Protein AF-A0A2E1FN31-F1 (afdb_monomer)

Solvent-accessible surface area (backbone atoms only — not comparable to full-atom values): 5780 Å² total; per-residue (Å²): 142,54,72,66,59,57,52,51,52,48,52,55,48,33,70,76,55,34,87,58,38,66,62,49,51,52,50,57,50,48,53,49,51,50,52,50,50,54,55,50,52,52,51,52,52,50,54,53,48,54,51,52,52,52,51,51,52,50,50,50,56,53,59,66,69,68,67,77,90,80,94,74,83,80,77,96,69,79,80,74,77,75,86,75,73,80,84,80,80,85,84,129

Secondary structure (DSSP, 8-state):
--HHHHHHHHHHHHHHH-TTHHHHHHHHHHHHHHHHHHHHHHHHHHHHHHHHHHHHHHHHHHHHHT---------TTSSSSSTTSSTTSS--

Structure (mmCIF, N/CA/C/O backbone):
data_AF-A0A2E1FN31-F1
#
_entry.id   AF-A0A2E1FN31-F1
#
loop_
_atom_site.group_PDB
_atom_site.id
_atom_site.type_symbol
_atom_site.label_atom_id
_atom_site.label_alt_id
_atom_site.label_comp_id
_atom_site.label_asym_id
_atom_site.label_entity_id
_atom_site.label_seq_id
_atom_site.pdbx_PDB_ins_code
_atom_site.Cartn_x
_atom_site.Cartn_y
_atom_site.Cartn_z
_atom_site.occupancy
_atom_site.B_iso_or_equiv
_atom_site.auth_seq_id
_atom_site.auth_comp_id
_atom_site.auth_asym_id
_atom_site.auth_atom_id
_atom_site.pdbx_PDB_model_num
ATOM 1 N N . MET A 1 1 ? 28.818 1.656 -5.425 1.00 64.12 1 MET A N 1
ATOM 2 C CA . MET A 1 1 ? 27.640 0.781 -5.297 1.00 64.12 1 MET A CA 1
ATOM 3 C C . MET A 1 1 ? 26.424 1.680 -5.360 1.00 64.12 1 MET A C 1
ATOM 5 O O . MET A 1 1 ? 26.161 2.399 -4.403 1.00 64.12 1 MET A O 1
ATOM 9 N N . GLY A 1 2 ? 25.845 1.829 -6.545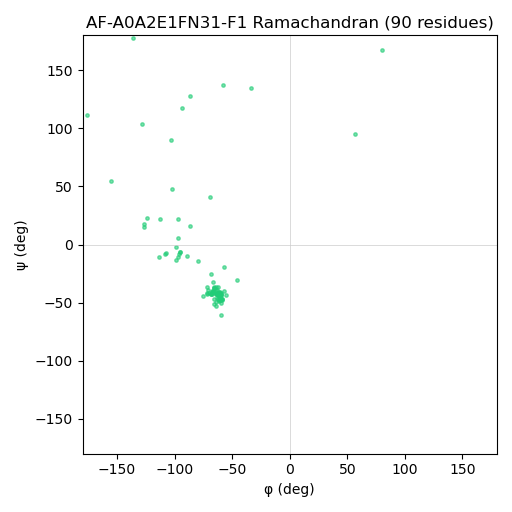 1.00 87.38 2 GLY A N 1
ATOM 10 C CA . GLY A 1 2 ? 24.992 2.969 -6.894 1.00 87.38 2 GLY A CA 1
ATOM 11 C C . GLY A 1 2 ? 23.730 2.569 -7.644 1.00 87.38 2 GLY A C 1
ATOM 12 O O . GLY A 1 2 ? 23.526 1.404 -7.972 1.00 87.38 2 GLY A O 1
ATOM 13 N N . THR A 1 3 ? 22.890 3.564 -7.937 1.00 95.06 3 THR A N 1
ATOM 14 C CA . THR A 1 3 ? 21.578 3.446 -8.600 1.00 95.06 3 THR A CA 1
ATOM 15 C C . THR A 1 3 ? 21.591 2.538 -9.836 1.00 95.06 3 THR A C 1
ATOM 17 O O . THR A 1 3 ? 20.605 1.861 -10.112 1.00 95.06 3 THR A O 1
ATOM 20 N N . THR A 1 4 ? 22.718 2.464 -10.546 1.00 95.25 4 THR A N 1
ATOM 21 C CA . THR A 1 4 ? 22.929 1.586 -11.703 1.00 95.25 4 THR A CA 1
ATOM 22 C C . THR A 1 4 ? 22.762 0.097 -11.381 1.00 95.25 4 THR A C 1
ATOM 24 O O . THR A 1 4 ? 22.120 -0.608 -12.153 1.00 95.25 4 THR A O 1
ATOM 27 N N . GLU A 1 5 ? 23.271 -0.397 -10.246 1.00 94.19 5 GLU A N 1
ATOM 28 C CA . GLU A 1 5 ? 23.107 -1.808 -9.847 1.00 94.19 5 GLU A CA 1
ATOM 29 C C . GLU A 1 5 ? 21.651 -2.124 -9.512 1.00 94.19 5 GLU A C 1
ATOM 31 O O . GLU A 1 5 ? 21.129 -3.158 -9.923 1.00 94.19 5 GLU A O 1
ATOM 36 N N . ILE A 1 6 ? 20.965 -1.195 -8.842 1.00 93.81 6 ILE A N 1
ATOM 37 C CA . ILE A 1 6 ? 19.534 -1.315 -8.549 1.00 93.81 6 ILE A CA 1
ATOM 38 C C . ILE A 1 6 ? 18.735 -1.399 -9.855 1.00 93.81 6 ILE A C 1
ATOM 40 O O . ILE A 1 6 ? 17.912 -2.299 -10.010 1.00 93.81 6 ILE A O 1
ATOM 44 N N . ILE A 1 7 ? 19.008 -0.517 -10.821 1.00 93.94 7 ILE A N 1
ATOM 45 C CA . ILE A 1 7 ? 18.357 -0.545 -12.139 1.00 93.94 7 ILE A CA 1
ATOM 46 C C . ILE A 1 7 ? 18.635 -1.872 -12.854 1.00 93.94 7 ILE A C 1
ATOM 48 O O . ILE A 1 7 ? 17.710 -2.460 -13.409 1.00 93.94 7 ILE A O 1
ATOM 52 N N . PHE A 1 8 ? 19.869 -2.381 -12.811 1.00 95.19 8 PHE A N 1
ATOM 53 C CA . PHE A 1 8 ? 20.228 -3.643 -13.460 1.00 95.19 8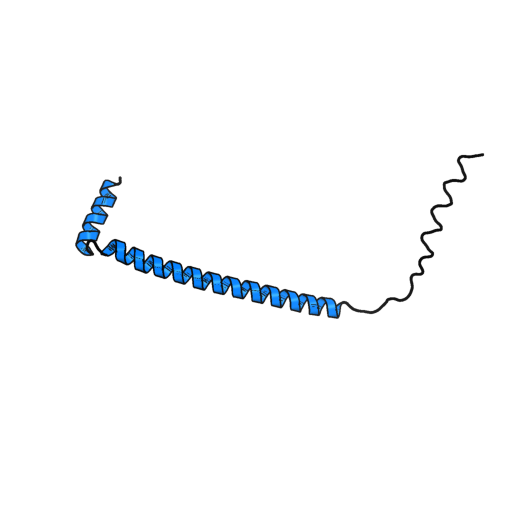 PHE A CA 1
ATOM 54 C C . PHE A 1 8 ? 19.472 -4.841 -12.863 1.00 95.19 8 PHE A C 1
ATOM 56 O O . PHE A 1 8 ? 18.935 -5.668 -13.602 1.00 95.19 8 PHE A O 1
ATOM 63 N N . ILE A 1 9 ? 19.342 -4.893 -11.532 1.00 93.31 9 ILE A N 1
ATOM 64 C CA . ILE A 1 9 ? 18.537 -5.907 -10.836 1.00 93.31 9 ILE A CA 1
ATOM 65 C C . ILE A 1 9 ? 17.063 -5.789 -11.235 1.00 93.31 9 ILE A C 1
ATOM 67 O O . ILE A 1 9 ? 16.431 -6.803 -11.531 1.00 93.31 9 ILE A O 1
ATOM 71 N N . PHE A 1 10 ? 16.514 -4.572 -11.302 1.00 92.56 10 PHE A N 1
ATOM 72 C CA . PHE A 1 10 ? 15.140 -4.365 -11.760 1.00 92.56 10 PHE A CA 1
ATOM 73 C C . PHE A 1 10 ? 14.942 -4.823 -13.204 1.00 92.56 10 PHE A C 1
ATOM 75 O O . PHE A 1 10 ? 13.938 -5.463 -13.484 1.00 92.56 10 PHE A O 1
ATOM 82 N N . VAL A 1 11 ? 15.884 -4.570 -14.113 1.00 93.81 11 VAL A N 1
ATOM 83 C CA . VAL A 1 11 ? 15.786 -5.043 -15.503 1.00 93.81 11 VAL A CA 1
ATOM 84 C C . VAL A 1 11 ? 15.732 -6.569 -15.557 1.00 93.81 11 VAL A C 1
ATOM 86 O O . VAL A 1 11 ? 14.837 -7.115 -16.199 1.00 93.81 11 VAL A O 1
ATOM 89 N N . ILE A 1 12 ? 16.618 -7.268 -14.838 1.00 94.44 12 ILE A N 1
ATOM 90 C CA . ILE A 1 12 ? 16.584 -8.738 -14.761 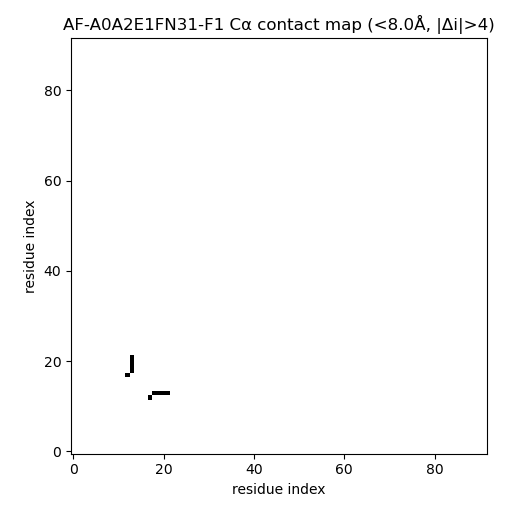1.00 94.44 12 ILE A CA 1
ATOM 91 C C . ILE A 1 12 ? 15.258 -9.214 -14.156 1.00 94.44 12 ILE A C 1
ATOM 93 O O . ILE A 1 12 ? 14.617 -10.114 -14.692 1.00 94.44 12 ILE A O 1
ATOM 97 N N . TYR A 1 13 ? 14.800 -8.582 -13.077 1.00 92.94 13 TYR A N 1
ATOM 98 C CA . TYR A 1 13 ? 13.526 -8.910 -12.442 1.00 92.94 13 TYR A CA 1
ATOM 99 C C . TYR A 1 13 ? 12.338 -8.728 -13.400 1.00 92.94 13 TYR A C 1
ATOM 101 O O . TYR A 1 13 ? 11.467 -9.591 -13.485 1.00 92.94 13 TYR A O 1
ATOM 109 N N . LEU A 1 14 ? 12.311 -7.638 -14.170 1.00 93.06 14 LEU A N 1
ATOM 110 C CA . LEU A 1 14 ? 11.282 -7.377 -15.176 1.00 93.06 14 LEU A CA 1
ATOM 111 C C . LEU A 1 14 ? 11.365 -8.340 -16.368 1.00 93.06 14 LEU A C 1
ATOM 113 O O . LEU A 1 14 ? 10.342 -8.580 -16.997 1.00 93.06 14 LEU A O 1
ATOM 117 N N . LEU A 1 15 ? 12.527 -8.917 -16.680 1.00 93.56 15 LEU A N 1
ATOM 118 C CA . LEU A 1 15 ? 12.628 -9.991 -17.675 1.00 93.56 15 LEU A CA 1
ATOM 119 C C . LEU A 1 15 ? 12.034 -11.308 -17.155 1.00 93.56 15 LEU A C 1
ATOM 121 O O . LEU A 1 15 ? 11.388 -12.021 -17.916 1.00 93.56 15 LEU A O 1
ATOM 125 N N . LEU A 1 16 ? 12.204 -11.609 -15.864 1.00 92.88 16 LEU A N 1
ATOM 126 C CA . LEU A 1 16 ? 11.657 -12.818 -15.236 1.00 92.88 16 LEU A CA 1
ATOM 127 C C . LEU A 1 16 ? 10.143 -12.728 -14.991 1.00 92.88 16 LEU A C 1
ATOM 129 O O . LEU A 1 16 ? 9.414 -13.680 -15.257 1.00 92.88 16 LEU A O 1
ATOM 133 N N . PHE A 1 17 ? 9.666 -11.590 -14.481 1.00 91.12 17 PHE A N 1
ATOM 134 C CA . PHE A 1 17 ? 8.278 -11.397 -14.038 1.00 91.12 17 PHE A CA 1
ATOM 135 C C . PHE A 1 17 ? 7.447 -10.491 -14.965 1.00 91.12 17 PHE A C 1
ATOM 137 O O . PHE A 1 17 ? 6.234 -10.359 -14.791 1.00 91.12 17 PHE A O 1
ATOM 144 N N . GLY A 1 18 ? 8.073 -9.853 -15.955 1.00 88.44 18 GLY A N 1
ATOM 145 C CA . GLY A 1 18 ? 7.440 -8.891 -16.859 1.00 88.44 18 GLY A CA 1
ATOM 146 C C . GLY A 1 18 ? 7.286 -7.482 -16.267 1.00 88.44 18 GLY A C 1
ATOM 147 O O . GLY A 1 18 ? 7.348 -7.268 -15.055 1.00 88.44 18 GLY A O 1
ATOM 148 N N . ALA A 1 19 ? 6.961 -6.506 -17.128 1.00 87.31 19 ALA A N 1
ATOM 149 C CA . ALA A 1 19 ? 6.662 -5.112 -16.748 1.00 87.31 19 ALA A CA 1
ATOM 150 C C . ALA A 1 19 ? 5.508 -4.969 -15.728 1.00 87.31 19 ALA A C 1
ATOM 152 O O . ALA A 1 19 ? 5.382 -3.947 -15.056 1.00 87.31 19 ALA A O 1
ATOM 153 N N . LYS A 1 20 ? 4.659 -5.999 -15.603 1.00 88.88 20 LYS A N 1
ATOM 154 C CA . LYS A 1 20 ? 3.517 -6.039 -14.676 1.00 88.88 20 LYS A CA 1
ATOM 155 C C . LYS A 1 20 ? 3.861 -6.598 -13.289 1.00 88.88 20 LYS A C 1
ATOM 157 O O . LYS A 1 20 ? 3.035 -6.465 -12.388 1.00 88.88 20 LYS A O 1
ATOM 162 N N . GLY A 1 21 ? 5.053 -7.169 -13.091 1.00 87.31 21 GLY A N 1
ATOM 163 C CA . GLY A 1 21 ? 5.453 -7.792 -11.825 1.00 87.31 21 GLY A CA 1
ATOM 164 C C . GLY A 1 21 ? 5.426 -6.810 -10.651 1.00 87.31 21 GLY A C 1
ATOM 165 O O . GLY A 1 21 ? 4.629 -6.975 -9.729 1.00 87.31 21 GLY A O 1
ATOM 166 N N . ILE A 1 22 ? 6.223 -5.738 -10.734 1.00 88.44 22 ILE A N 1
ATOM 167 C CA . ILE A 1 22 ? 6.320 -4.709 -9.683 1.00 88.44 22 ILE A CA 1
ATOM 168 C C . ILE A 1 22 ? 4.964 -4.026 -9.403 1.00 88.44 22 ILE A C 1
ATOM 170 O O . ILE A 1 22 ? 4.560 -3.995 -8.238 1.00 88.44 22 ILE A O 1
ATOM 174 N N . PRO A 1 23 ? 4.210 -3.527 -10.409 1.00 86.25 23 PRO A N 1
ATOM 175 C CA . PRO A 1 23 ? 2.919 -2.885 -10.155 1.00 86.25 23 PRO A CA 1
ATOM 176 C C . PRO A 1 23 ? 1.876 -3.820 -9.534 1.00 86.25 23 PRO A C 1
ATOM 178 O O . PRO A 1 23 ? 1.092 -3.378 -8.696 1.00 86.25 23 PRO A O 1
ATOM 181 N N . SER A 1 24 ? 1.850 -5.104 -9.920 1.00 90.06 24 SER A N 1
ATOM 182 C CA . SER A 1 24 ? 0.866 -6.049 -9.374 1.00 90.06 24 SER A CA 1
ATOM 183 C C . SER A 1 24 ? 1.157 -6.408 -7.917 1.00 90.06 24 SER A C 1
ATOM 185 O O . SER A 1 24 ? 0.236 -6.375 -7.105 1.00 90.06 24 SER A O 1
ATOM 187 N N . LEU A 1 25 ? 2.431 -6.640 -7.572 1.00 91.06 25 LEU A N 1
ATOM 188 C CA . LEU A 1 25 ? 2.865 -6.907 -6.200 1.00 91.06 25 LEU A CA 1
ATOM 189 C C . LEU A 1 25 ? 2.621 -5.701 -5.296 1.00 91.06 25 LEU A C 1
ATOM 191 O O . LEU A 1 25 ? 2.119 -5.853 -4.187 1.00 91.06 25 LEU A O 1
ATOM 195 N N . ALA A 1 26 ? 2.922 -4.494 -5.782 1.00 93.81 26 ALA A N 1
ATOM 196 C CA . ALA A 1 26 ? 2.639 -3.266 -5.050 1.00 93.81 26 ALA A CA 1
ATOM 197 C C . ALA A 1 26 ? 1.135 -3.098 -4.788 1.00 93.81 26 ALA A C 1
ATOM 199 O O . ALA A 1 26 ? 0.749 -2.727 -3.682 1.00 93.81 26 ALA A O 1
ATOM 200 N N . LYS A 1 27 ? 0.285 -3.413 -5.775 1.00 94.56 27 LYS A N 1
ATOM 201 C CA . LYS A 1 27 ? -1.173 -3.345 -5.627 1.00 94.56 27 LYS A CA 1
ATOM 202 C C . LYS A 1 27 ? -1.687 -4.372 -4.615 1.00 94.56 27 LYS A C 1
ATOM 204 O O . LYS A 1 27 ? -2.342 -3.983 -3.658 1.00 94.56 27 LYS A O 1
ATOM 209 N N . SER A 1 28 ? -1.319 -5.648 -4.752 1.00 94.00 28 SER A N 1
ATOM 210 C CA . SER A 1 28 ? -1.766 -6.703 -3.829 1.00 94.00 28 SER A CA 1
ATOM 211 C C . SER A 1 28 ? -1.247 -6.503 -2.405 1.00 94.00 28 SER A C 1
ATOM 213 O O . SER A 1 28 ? -1.973 -6.722 -1.439 1.00 94.00 28 SER A O 1
ATOM 215 N N . MET A 1 29 ? 0.007 -6.069 -2.259 1.00 95.69 29 MET A N 1
ATOM 216 C CA . MET A 1 29 ? 0.596 -5.780 -0.954 1.00 95.69 29 MET A CA 1
ATOM 217 C C . MET A 1 29 ? -0.018 -4.519 -0.339 1.00 95.69 29 MET A C 1
ATOM 219 O O . MET A 1 29 ? -0.291 -4.500 0.857 1.00 95.69 29 MET A O 1
ATOM 223 N N . GLY A 1 30 ? -0.280 -3.486 -1.144 1.00 94.75 30 GLY A N 1
ATOM 224 C CA . GLY A 1 30 ? -0.945 -2.259 -0.707 1.00 94.75 30 GLY A CA 1
ATOM 225 C C . GLY A 1 30 ? -2.369 -2.512 -0.219 1.00 94.75 30 GLY A C 1
ATOM 226 O O . GLY A 1 30 ? -2.728 -2.060 0.870 1.00 94.75 30 GLY A O 1
ATOM 227 N N . ASP A 1 31 ? -3.139 -3.297 -0.972 1.00 96.38 31 ASP A N 1
ATOM 228 C CA . ASP A 1 31 ? -4.486 -3.718 -0.585 1.00 96.38 31 ASP A CA 1
ATOM 229 C C . ASP A 1 31 ? -4.431 -4.555 0.707 1.00 96.38 31 ASP A C 1
ATOM 231 O O . ASP A 1 31 ? -5.131 -4.252 1.675 1.00 96.38 31 ASP A O 1
ATOM 235 N N . GLY A 1 32 ? -3.516 -5.529 0.793 1.00 96.69 32 GLY A N 1
ATOM 236 C CA . GLY A 1 32 ? -3.312 -6.349 1.992 1.00 96.69 32 GLY A CA 1
ATOM 237 C C . GLY A 1 32 ? -2.943 -5.536 3.237 1.00 96.69 32 GLY A C 1
ATOM 238 O O . GLY A 1 32 ? -3.562 -5.700 4.288 1.00 96.69 32 GLY A O 1
ATOM 239 N N . ILE A 1 33 ? -1.989 -4.606 3.125 1.00 96.81 33 ILE A N 1
ATOM 240 C CA . ILE A 1 33 ? -1.587 -3.714 4.225 1.00 96.81 33 ILE A CA 1
ATOM 241 C C . ILE A 1 33 ? -2.748 -2.809 4.641 1.00 96.81 33 ILE A C 1
ATOM 243 O O . ILE A 1 33 ? -2.933 -2.564 5.835 1.00 96.81 33 ILE A O 1
ATOM 247 N N . ARG A 1 34 ? -3.538 -2.304 3.686 1.00 96.25 34 ARG A N 1
ATOM 248 C CA . ARG A 1 34 ? -4.685 -1.444 3.989 1.00 96.25 34 ARG A CA 1
ATOM 249 C C . ARG A 1 34 ? -5.764 -2.201 4.754 1.00 96.25 34 ARG A C 1
ATOM 251 O O . ARG A 1 34 ? -6.216 -1.704 5.782 1.00 96.25 34 ARG A O 1
ATOM 258 N N . HIS A 1 35 ? -6.117 -3.404 4.311 1.00 96.75 35 HIS A N 1
ATOM 259 C CA . HIS A 1 35 ? -7.074 -4.252 5.019 1.00 96.75 35 HIS A CA 1
ATOM 260 C C . HIS A 1 35 ? -6.561 -4.671 6.400 1.00 96.75 35 HIS A C 1
ATOM 262 O O . HIS A 1 35 ? -7.307 -4.596 7.374 1.00 96.75 35 HIS A O 1
ATOM 268 N N . PHE A 1 36 ? -5.278 -5.028 6.511 1.00 96.56 36 PHE A N 1
ATOM 269 C CA . PHE A 1 36 ? -4.656 -5.378 7.786 1.00 96.56 36 PHE A CA 1
ATOM 270 C C . PHE A 1 36 ? -4.692 -4.217 8.789 1.00 96.56 36 PHE A C 1
ATOM 272 O O . PHE A 1 36 ? -5.057 -4.415 9.948 1.00 96.56 36 PHE A O 1
ATOM 279 N N . ARG A 1 37 ? -4.371 -2.995 8.342 1.00 96.31 37 ARG A N 1
ATOM 280 C CA . ARG A 1 37 ? -4.468 -1.781 9.168 1.00 96.31 37 ARG A CA 1
ATOM 281 C C . ARG A 1 3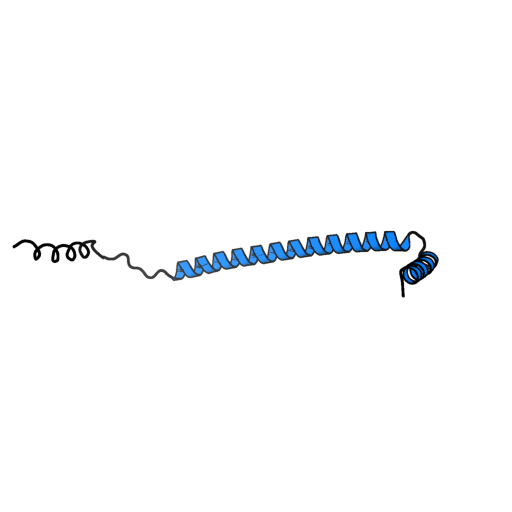7 ? -5.899 -1.523 9.622 1.00 96.31 37 ARG A C 1
ATOM 283 O O . ARG A 1 37 ? -6.110 -1.328 10.810 1.00 96.31 37 ARG A O 1
ATOM 290 N N . SER A 1 38 ? -6.872 -1.575 8.713 1.00 96.56 38 SER A N 1
ATOM 291 C CA . SER A 1 38 ? -8.281 -1.364 9.067 1.00 96.56 38 SER A CA 1
ATOM 292 C C . SER A 1 38 ? -8.778 -2.373 10.102 1.00 96.56 38 SER A C 1
ATOM 294 O O . SER A 1 38 ? -9.327 -1.965 11.119 1.00 96.56 38 SER A O 1
ATOM 296 N N . ALA A 1 39 ? -8.512 -3.667 9.898 1.00 96.38 39 ALA A N 1
ATOM 297 C CA . ALA A 1 39 ? -8.894 -4.703 10.856 1.00 96.38 39 ALA A CA 1
ATOM 298 C C . ALA A 1 39 ? -8.212 -4.501 12.220 1.00 96.38 39 ALA A C 1
ATOM 300 O O . ALA A 1 39 ? -8.848 -4.623 13.263 1.00 96.38 39 ALA A O 1
ATOM 301 N N . THR A 1 40 ? -6.925 -4.142 12.217 1.00 96.06 40 THR A N 1
ATOM 302 C CA . THR A 1 40 ? -6.174 -3.866 13.450 1.00 96.06 40 THR A CA 1
ATOM 303 C C . THR A 1 40 ? -6.740 -2.659 14.199 1.00 96.06 40 THR A C 1
ATOM 305 O O . THR A 1 40 ? -6.879 -2.710 15.420 1.00 96.06 40 THR A O 1
ATOM 308 N N . ASP A 1 41 ? -7.090 -1.583 13.494 1.00 96.62 41 ASP A N 1
ATOM 309 C CA . ASP A 1 41 ? -7.653 -0.379 14.105 1.00 96.62 41 ASP A CA 1
ATOM 310 C C . ASP A 1 41 ? -9.030 -0.644 14.729 1.00 96.62 41 ASP A C 1
ATOM 312 O O . ASP A 1 41 ? -9.349 -0.095 15.786 1.00 96.62 41 ASP A O 1
ATOM 316 N N . ASP A 1 42 ? -9.849 -1.483 14.096 1.00 95.62 42 ASP A N 1
ATOM 317 C CA . ASP A 1 42 ? -11.163 -1.856 14.620 1.00 95.62 42 ASP A CA 1
ATOM 318 C C . ASP A 1 42 ? -11.033 -2.705 15.890 1.00 95.62 42 ASP A C 1
ATOM 320 O O . ASP A 1 42 ? -11.678 -2.398 16.895 1.00 95.62 42 ASP A O 1
ATOM 324 N N . ILE A 1 43 ? -10.103 -3.667 15.902 1.00 95.12 43 ILE A N 1
ATOM 325 C CA . ILE A 1 43 ? -9.749 -4.443 17.101 1.00 95.12 43 ILE A CA 1
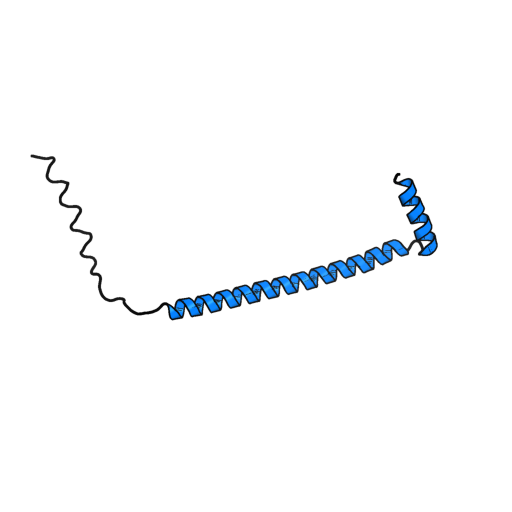ATOM 326 C C . ILE A 1 43 ? -9.262 -3.514 18.224 1.00 95.12 43 ILE A C 1
ATOM 328 O O . ILE A 1 43 ? -9.716 -3.624 19.363 1.00 95.12 43 ILE A O 1
ATOM 332 N N . GLN A 1 44 ? -8.369 -2.563 17.925 1.00 94.75 44 GLN A N 1
ATOM 333 C CA . GLN A 1 44 ? -7.892 -1.598 18.924 1.00 94.75 44 GLN A CA 1
ATOM 334 C C . GLN A 1 44 ? -9.040 -0.763 19.505 1.00 94.75 44 GLN A C 1
ATOM 336 O O . GLN A 1 44 ? -9.108 -0.573 20.722 1.00 94.75 44 GLN A O 1
ATOM 341 N N . ARG A 1 45 ? -9.960 -0.285 18.658 1.00 94.69 45 ARG A N 1
ATOM 342 C CA . ARG A 1 45 ? -11.133 0.488 19.092 1.00 94.69 45 ARG A CA 1
ATOM 343 C C . ARG A 1 45 ? -12.053 -0.322 19.999 1.00 94.69 45 ARG A C 1
ATOM 345 O O . ARG A 1 45 ? -12.536 0.219 20.994 1.00 94.69 45 ARG A O 1
ATOM 352 N N . GLU A 1 46 ? -12.289 -1.589 19.680 1.00 91.75 46 GLU A N 1
ATOM 353 C CA . GLU A 1 46 ? -13.142 -2.472 20.476 1.00 91.75 46 GLU A CA 1
ATOM 354 C C . GLU A 1 46 ? -12.516 -2.792 21.840 1.00 91.75 46 GLU A C 1
ATOM 356 O O . GLU A 1 46 ? -13.184 -2.662 22.866 1.00 91.75 46 GLU A O 1
ATOM 361 N N . ILE A 1 47 ? -11.209 -3.075 21.884 1.00 91.69 47 ILE A N 1
ATOM 362 C CA . ILE A 1 47 ? -10.471 -3.300 23.138 1.00 91.69 47 ILE A CA 1
ATOM 363 C C . ILE A 1 47 ? -10.505 -2.051 24.030 1.00 91.69 47 ILE A C 1
ATOM 365 O O . ILE A 1 47 ? -10.754 -2.151 25.235 1.00 91.69 47 ILE A O 1
ATOM 369 N N . MET A 1 48 ? -10.279 -0.861 23.460 1.00 91.00 48 MET A N 1
ATOM 370 C CA . MET A 1 48 ? -10.309 0.394 24.221 1.00 91.00 48 MET A CA 1
ATOM 371 C C . MET A 1 48 ? -11.710 0.729 24.743 1.00 91.00 48 MET A C 1
ATOM 373 O O . MET A 1 48 ? -11.837 1.183 25.882 1.00 91.00 48 MET A O 1
ATOM 377 N N . LYS A 1 49 ? -12.763 0.491 23.949 1.00 91.44 49 LYS A N 1
ATOM 378 C CA . LYS A 1 49 ? -14.152 0.658 24.402 1.00 91.44 49 LYS A CA 1
ATOM 379 C C . LYS A 1 49 ? -14.495 -0.314 25.525 1.00 91.44 49 LYS A C 1
ATOM 381 O O . LYS A 1 49 ? -14.866 0.140 26.601 1.00 91.44 49 LYS A O 1
ATOM 386 N N . GLY A 1 50 ? -14.257 -1.612 25.325 1.00 86.25 50 GLY A N 1
ATOM 387 C CA . GLY A 1 50 ? -14.530 -2.631 26.340 1.00 86.25 50 GLY A CA 1
ATOM 388 C C . GLY A 1 50 ? -13.796 -2.358 27.655 1.00 86.25 50 GLY A C 1
ATOM 389 O O . GLY A 1 50 ? -14.381 -2.477 28.728 1.00 86.25 50 GLY A O 1
ATOM 390 N N . THR A 1 51 ? -12.542 -1.899 27.590 1.00 86.69 51 THR A N 1
ATOM 391 C CA . THR A 1 51 ? -11.760 -1.535 28.785 1.00 86.69 51 THR A CA 1
ATOM 392 C C . THR A 1 51 ? -12.327 -0.311 29.509 1.00 86.69 51 THR A C 1
ATOM 394 O O . THR A 1 51 ? -12.364 -0.292 30.740 1.00 86.69 51 THR A O 1
ATOM 397 N N . ASN A 1 52 ? -12.775 0.716 28.780 1.00 85.62 52 ASN A N 1
ATOM 398 C CA . ASN A 1 52 ? -13.395 1.898 29.382 1.00 85.62 52 ASN A CA 1
ATOM 399 C C . ASN A 1 52 ? -14.743 1.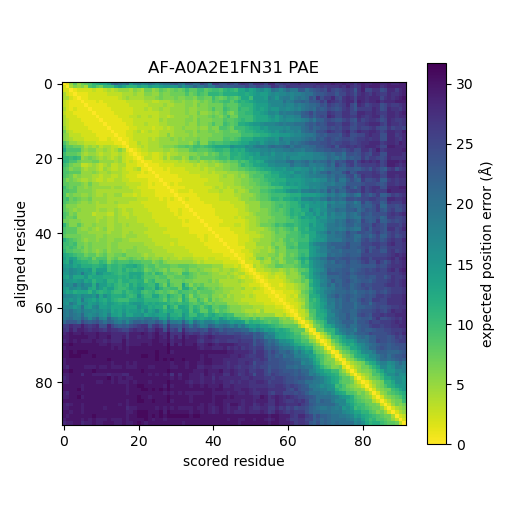570 30.036 1.00 85.62 52 ASN A C 1
ATOM 401 O O . ASN A 1 52 ? -14.996 2.037 31.149 1.00 85.62 52 ASN A O 1
ATOM 405 N N . ASP A 1 53 ? -15.554 0.730 29.395 1.00 84.88 53 ASP A N 1
ATOM 406 C CA . ASP A 1 53 ? -16.843 0.287 29.927 1.00 84.88 53 ASP A CA 1
ATOM 407 C C . ASP A 1 53 ? -16.637 -0.538 31.210 1.00 84.88 53 ASP A C 1
ATOM 409 O O . ASP A 1 53 ? -17.159 -0.173 32.266 1.00 84.88 53 ASP A O 1
ATOM 413 N N . LEU A 1 54 ? -15.736 -1.530 31.183 1.00 82.50 54 LEU A N 1
ATOM 414 C CA . LEU A 1 54 ? -15.321 -2.312 32.359 1.00 82.50 54 LEU A CA 1
ATOM 415 C C . LEU A 1 54 ? -14.801 -1.429 33.505 1.00 82.50 5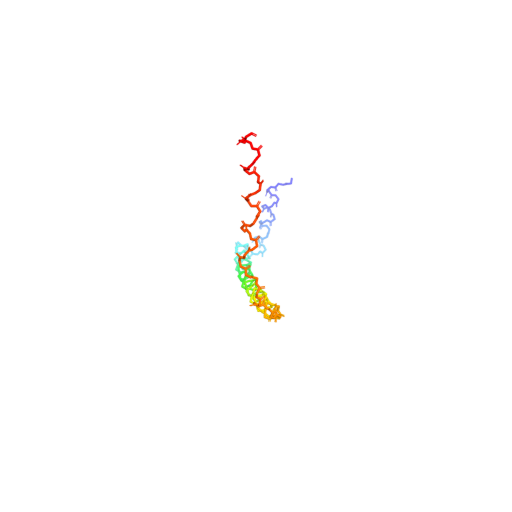4 LEU A C 1
ATOM 417 O O . LEU A 1 54 ? -15.140 -1.638 34.671 1.00 82.50 54 LEU A O 1
ATOM 421 N N . LYS A 1 55 ? -13.981 -0.419 33.190 1.00 83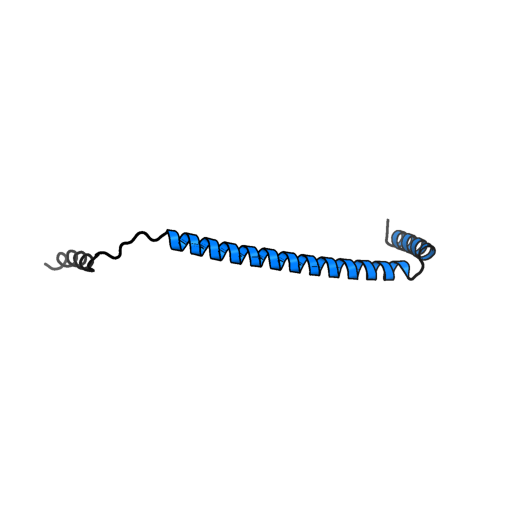.69 55 LYS A N 1
ATOM 422 C CA . LYS A 1 55 ? -13.438 0.520 34.183 1.00 83.69 55 LYS A CA 1
ATOM 423 C C . LYS A 1 55 ? -14.535 1.382 34.806 1.00 83.69 55 LYS A C 1
ATOM 425 O O . LYS A 1 55 ? -14.460 1.693 35.996 1.00 83.69 55 LYS A O 1
ATOM 430 N N . SER A 1 56 ? -15.540 1.769 34.023 1.00 83.38 56 SER A N 1
ATOM 431 C CA . SER A 1 56 ? -16.676 2.563 34.492 1.00 83.38 56 SER A CA 1
ATOM 432 C C . SER A 1 56 ? -17.598 1.761 35.419 1.00 83.38 56 SER A C 1
ATOM 434 O O . SER A 1 56 ? -17.960 2.257 36.491 1.00 83.38 56 SER A O 1
ATOM 436 N N . ASP A 1 57 ? -17.866 0.496 35.088 1.00 83.25 57 ASP A N 1
ATOM 437 C CA . ASP A 1 57 ? -18.670 -0.418 35.903 1.00 83.25 57 ASP A CA 1
ATOM 438 C C . ASP A 1 57 ? -17.961 -0.795 37.203 1.00 83.25 57 ASP A C 1
ATOM 440 O O . ASP A 1 57 ? -18.557 -0.746 38.283 1.00 83.25 57 ASP A O 1
ATOM 444 N N . PHE A 1 58 ? -16.657 -1.077 37.133 1.00 82.69 58 PHE A N 1
ATOM 445 C CA . PHE A 1 58 ? -15.841 -1.327 38.317 1.00 82.69 58 PHE A CA 1
ATOM 446 C C . PHE A 1 58 ? -15.813 -0.107 39.245 1.00 82.69 58 PHE A C 1
ATOM 448 O O . PHE A 1 58 ? -15.987 -0.241 40.459 1.00 82.69 58 PHE A O 1
ATOM 455 N N . LYS A 1 59 ? -15.664 1.106 38.692 1.00 84.94 59 LYS A N 1
ATOM 456 C CA . LYS A 1 59 ? -15.708 2.343 39.484 1.00 84.94 59 LYS A CA 1
ATOM 457 C C . LYS A 1 59 ? -17.074 2.538 40.147 1.00 84.94 59 LYS A C 1
ATOM 459 O O . LYS A 1 59 ? -17.116 2.856 41.331 1.00 84.94 59 LYS A O 1
ATOM 464 N N . LYS A 1 60 ? -18.177 2.278 39.435 1.00 82.19 60 LYS A N 1
ATOM 465 C CA . LYS A 1 60 ? -19.534 2.303 40.006 1.00 82.19 60 LYS A CA 1
ATOM 466 C C . LYS A 1 60 ? -19.702 1.301 41.145 1.00 82.19 60 LYS A C 1
ATOM 468 O O . LYS A 1 60 ? -20.215 1.667 42.195 1.00 82.19 60 LYS A O 1
ATOM 473 N N . ALA A 1 61 ? -19.254 0.060 40.967 1.00 79.69 61 ALA A N 1
ATOM 474 C CA . ALA A 1 61 ? -19.341 -0.971 42.000 1.00 79.69 61 ALA A CA 1
ATOM 475 C C . ALA A 1 61 ? -18.508 -0.618 43.247 1.00 79.69 61 ALA A C 1
ATOM 477 O O . ALA A 1 61 ? -18.931 -0.865 44.377 1.00 79.69 61 ALA A O 1
ATOM 478 N N . THR A 1 62 ? -17.349 0.011 43.047 1.00 79.31 62 THR A N 1
ATOM 479 C CA . THR A 1 62 ? -16.462 0.458 44.132 1.00 79.31 62 THR A CA 1
ATOM 480 C C . THR A 1 62 ? -17.040 1.667 44.879 1.00 79.31 62 THR A C 1
ATOM 482 O O . THR A 1 62 ? -17.027 1.691 46.112 1.00 79.31 62 THR A O 1
ATOM 485 N N . AS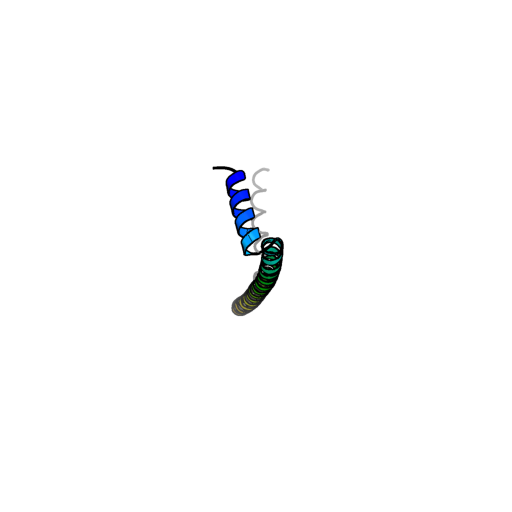P A 1 63 ? -17.624 2.634 44.160 1.00 74.75 63 ASP A N 1
ATOM 486 C CA . ASP A 1 63 ? -18.317 3.789 44.751 1.00 74.75 63 ASP A CA 1
ATOM 487 C C . ASP A 1 63 ? -19.581 3.346 45.521 1.00 74.75 63 ASP A C 1
ATOM 489 O O . ASP A 1 63 ? -19.850 3.845 46.613 1.00 74.75 63 ASP A O 1
ATOM 493 N N . LEU A 1 64 ? -20.317 2.340 45.027 1.00 68.06 64 LEU A N 1
ATOM 494 C CA . LEU A 1 64 ? -21.488 1.773 45.715 1.00 68.06 64 LEU A CA 1
ATOM 495 C C . LEU A 1 64 ? -21.125 1.040 47.016 1.00 68.06 64 LEU A C 1
ATOM 497 O O . LEU A 1 64 ? -21.900 1.061 47.971 1.00 68.06 64 LEU A O 1
ATOM 501 N N . ARG A 1 65 ? -19.943 0.415 47.084 1.00 64.75 65 ARG A N 1
ATOM 502 C CA . ARG A 1 65 ? -19.454 -0.263 48.295 1.00 64.75 65 ARG A CA 1
ATOM 503 C C . ARG A 1 65 ? -18.860 0.697 49.333 1.00 64.75 65 ARG A C 1
ATOM 505 O O . ARG A 1 65 ? -18.713 0.314 50.491 1.00 64.75 65 ARG A O 1
ATOM 512 N N . SER A 1 66 ? -18.583 1.943 48.951 1.00 58.88 66 SER A N 1
ATOM 513 C CA . SER A 1 66 ? -17.991 2.969 49.822 1.00 58.88 66 SER A CA 1
ATOM 514 C C . SER A 1 66 ? -19.016 3.758 50.649 1.00 58.88 66 SER A C 1
ATOM 516 O O . SER A 1 66 ? -18.678 4.792 51.216 1.00 58.88 66 SER A O 1
ATOM 518 N N . GLN A 1 67 ? -20.257 3.276 50.774 1.00 55.88 67 GLN A N 1
ATOM 519 C CA . GLN A 1 67 ? -21.258 3.866 51.668 1.00 55.88 67 GLN A CA 1
ATOM 520 C C . GLN A 1 67 ? -21.444 3.042 52.957 1.00 55.88 67 GLN A C 1
ATOM 522 O O . GLN A 1 67 ? -22.357 2.218 53.036 1.00 55.88 67 GLN A O 1
ATOM 527 N N . PRO A 1 68 ? -20.685 3.314 54.033 1.00 56.12 68 PRO A N 1
ATOM 528 C CA . PRO A 1 68 ? -21.238 3.385 55.370 1.00 56.12 68 PRO A CA 1
ATOM 529 C C . PRO A 1 68 ? -21.758 4.809 55.633 1.00 56.12 68 PRO A C 1
ATOM 531 O O . PRO A 1 68 ? -21.071 5.807 55.443 1.00 56.12 68 PRO A O 1
ATOM 534 N N . LYS A 1 69 ? -23.014 4.857 56.075 1.00 56.06 69 LYS A N 1
ATOM 535 C CA . LYS A 1 69 ? -23.738 5.980 56.683 1.00 56.06 69 LYS A CA 1
ATOM 536 C C . LYS A 1 69 ? -22.836 6.893 57.535 1.00 56.06 69 LYS A C 1
ATOM 538 O O . LYS A 1 69 ? -22.164 6.368 58.409 1.00 56.06 69 LYS A O 1
ATOM 543 N N . ASP A 1 70 ? -22.942 8.218 57.399 1.00 45.62 70 ASP A N 1
ATOM 544 C CA . ASP A 1 70 ? -23.512 9.090 58.447 1.00 45.62 70 ASP A CA 1
ATOM 545 C C . ASP A 1 70 ? -23.589 10.558 57.970 1.00 45.62 70 ASP A C 1
ATOM 547 O O . ASP A 1 70 ? -22.577 11.233 57.806 1.00 45.62 70 ASP A O 1
ATOM 551 N N . LYS A 1 71 ? -24.806 11.076 57.767 1.00 44.88 71 LYS A N 1
ATOM 552 C CA . LYS A 1 71 ? -25.092 12.522 57.793 1.00 44.88 71 LYS A CA 1
ATOM 553 C C . LYS A 1 71 ? -25.761 12.875 59.128 1.00 44.88 71 LYS A C 1
ATOM 555 O O . LYS A 1 71 ? -26.799 13.530 59.145 1.00 44.88 71 LYS A O 1
ATOM 560 N N . ARG A 1 72 ? -25.220 12.411 60.258 1.00 55.62 72 ARG A N 1
ATOM 561 C CA . ARG A 1 72 ? -25.544 12.979 61.570 1.00 55.62 72 ARG A CA 1
ATOM 562 C C . ARG A 1 72 ? -24.520 14.050 61.925 1.00 55.62 72 ARG A C 1
ATOM 564 O O . ARG A 1 72 ? -23.339 13.777 62.086 1.00 55.62 72 ARG A O 1
ATOM 571 N N . THR A 1 73 ? -25.056 15.262 62.058 1.00 51.28 73 THR A N 1
ATOM 572 C CA . THR A 1 73 ? -24.634 16.309 62.996 1.00 51.28 73 THR A CA 1
ATOM 573 C C . THR A 1 73 ? -23.179 16.771 62.930 1.00 51.28 73 THR A C 1
ATOM 575 O O . THR A 1 73 ? -22.332 16.288 63.674 1.00 51.28 73 THR A O 1
ATOM 578 N N . VAL A 1 74 ? -22.949 17.852 62.186 1.00 53.06 74 VAL A N 1
ATOM 579 C CA . VAL A 1 74 ? -22.106 18.942 62.692 1.00 53.06 74 VAL A CA 1
ATOM 580 C C . VAL A 1 74 ? -22.912 20.236 62.518 1.00 53.06 74 VAL A C 1
ATOM 582 O O . VAL A 1 74 ? -23.095 20.666 61.383 1.00 53.06 74 VAL A O 1
ATOM 585 N N . PRO A 1 75 ? -23.495 20.804 63.590 1.00 52.31 75 PRO A N 1
ATOM 586 C CA . PRO A 1 75 ? -24.052 22.154 63.566 1.00 52.31 75 PRO A CA 1
ATOM 587 C C . PRO A 1 75 ? -22.970 23.171 63.180 1.00 52.31 75 PRO A C 1
ATOM 589 O O . PRO A 1 75 ? -21.842 23.096 63.677 1.00 52.31 75 PRO A O 1
ATOM 592 N N . ASP A 1 76 ? -23.324 24.122 62.317 1.00 53.22 76 ASP A N 1
ATOM 593 C CA . ASP A 1 76 ? -22.496 25.221 61.796 1.00 53.22 76 ASP A CA 1
ATOM 594 C C . ASP A 1 76 ? -22.144 26.295 62.860 1.00 53.22 76 ASP A C 1
ATOM 596 O O . ASP A 1 76 ? -22.119 27.495 62.585 1.00 53.22 76 ASP A O 1
ATOM 600 N N . ASP A 1 77 ? -21.830 25.888 64.093 1.00 53.25 77 ASP A N 1
ATOM 601 C CA . ASP A 1 77 ? -21.705 26.812 65.232 1.00 53.25 77 ASP A CA 1
ATOM 602 C C . ASP A 1 77 ? -20.248 27.045 65.680 1.00 53.25 77 ASP A C 1
ATOM 604 O O . ASP A 1 77 ? -19.971 27.916 66.505 1.00 53.25 77 ASP A O 1
ATOM 608 N N . VAL A 1 78 ? -19.270 26.310 65.134 1.00 57.41 78 VAL A N 1
ATOM 609 C CA . VAL A 1 78 ? -17.890 26.307 65.673 1.00 57.41 78 VAL A CA 1
ATOM 610 C C . VAL A 1 78 ? -16.938 27.285 64.961 1.00 57.41 78 VAL A C 1
ATOM 612 O O . VAL A 1 78 ? -15.829 27.527 65.436 1.00 57.41 78 VAL A O 1
ATOM 615 N N . GLN A 1 79 ? -17.350 27.944 63.872 1.00 55.06 79 GLN A N 1
ATOM 616 C CA . GLN A 1 79 ? -16.461 28.856 63.123 1.00 55.06 79 GLN A CA 1
ATOM 617 C C . GLN A 1 79 ? -16.629 30.350 63.437 1.00 55.06 79 GLN A C 1
ATOM 619 O O . GLN A 1 79 ? -15.838 31.163 62.964 1.00 55.06 79 GLN A O 1
ATOM 624 N N . ARG A 1 80 ? -17.567 30.741 64.312 1.00 50.38 80 ARG A N 1
ATOM 625 C CA . ARG A 1 80 ? -17.790 32.164 64.650 1.00 50.38 80 ARG A CA 1
ATOM 626 C C . ARG A 1 80 ? -17.088 32.653 65.928 1.00 50.38 80 ARG A C 1
ATOM 628 O O . ARG A 1 80 ? -17.063 33.855 66.178 1.00 50.38 80 ARG A O 1
ATOM 635 N N . ALA A 1 81 ? -16.476 31.769 66.720 1.00 54.41 81 ALA A N 1
ATOM 636 C CA . ALA A 1 81 ? -15.911 32.131 68.030 1.00 54.41 81 ALA A CA 1
ATOM 637 C C . ALA A 1 81 ? -14.407 32.479 68.040 1.00 54.41 81 ALA A C 1
ATOM 639 O O . ALA A 1 81 ? -13.909 32.922 69.072 1.00 54.41 81 ALA A O 1
ATOM 640 N N . LYS A 1 82 ? -13.667 32.316 66.930 1.00 53.59 82 LYS A N 1
ATOM 641 C CA . LYS A 1 82 ? -12.213 32.598 66.906 1.00 53.59 82 LYS A CA 1
ATOM 642 C C . LYS A 1 82 ? -11.803 33.955 66.328 1.00 53.59 82 LYS A C 1
ATOM 644 O O . LYS A 1 82 ? -10.702 34.400 66.618 1.00 53.59 82 LYS A O 1
ATOM 649 N N . ASN A 1 83 ? -12.692 34.674 65.642 1.00 55.94 83 ASN A N 1
ATOM 650 C CA . ASN A 1 83 ? -12.347 35.969 65.031 1.00 55.94 83 ASN A CA 1
ATOM 651 C C . ASN A 1 83 ? -12.734 37.187 65.894 1.00 55.94 83 ASN A C 1
ATOM 653 O O . ASN A 1 83 ? -12.911 38.277 65.362 1.00 55.94 83 ASN A O 1
ATOM 657 N N . LYS A 1 84 ? -12.908 37.030 67.218 1.00 56.41 84 LYS A N 1
ATOM 658 C CA . LYS A 1 84 ? -13.336 38.137 68.103 1.00 56.41 84 LYS A CA 1
ATOM 659 C C . LYS A 1 84 ? -12.445 38.404 69.322 1.00 56.41 84 LYS A C 1
ATOM 661 O O . LYS A 1 84 ? -12.864 39.139 70.212 1.00 56.41 84 LYS A O 1
ATOM 666 N N . THR A 1 85 ? -11.222 37.867 69.351 1.00 58.66 85 THR A N 1
ATOM 667 C CA . THR A 1 85 ? -10.293 38.070 70.485 1.00 58.66 85 THR A CA 1
ATOM 668 C C . THR A 1 85 ? -9.038 38.882 70.130 1.00 58.66 85 THR A C 1
ATOM 670 O O . THR A 1 85 ? -8.364 39.354 71.038 1.00 58.66 85 THR A O 1
ATOM 673 N N . GLU A 1 86 ? -8.751 39.157 68.853 1.00 57.53 86 GLU A N 1
ATOM 674 C CA . GLU A 1 86 ? -7.530 39.899 68.471 1.00 57.53 86 GLU A CA 1
ATOM 675 C C . GLU A 1 86 ? -7.724 41.410 68.240 1.00 57.53 86 GLU A C 1
ATOM 677 O O . GLU A 1 86 ? -6.747 42.149 68.239 1.00 57.53 86 GLU A O 1
ATOM 682 N N . GLU A 1 87 ? -8.956 41.926 68.171 1.00 58.69 87 GLU A N 1
ATOM 683 C CA . GLU A 1 87 ? -9.191 43.353 67.863 1.00 58.69 87 GLU A CA 1
ATOM 684 C C . GLU A 1 87 ? -9.411 44.263 69.094 1.00 58.69 87 GLU A C 1
ATOM 686 O O . GLU A 1 87 ? -9.705 45.446 68.954 1.00 58.69 87 GLU A O 1
ATOM 691 N N . LYS A 1 88 ? -9.259 43.754 70.329 1.00 56.72 88 LYS A N 1
ATOM 692 C CA . LYS A 1 88 ? -9.482 44.543 71.565 1.00 56.72 88 LYS A CA 1
ATOM 693 C C . LYS A 1 88 ? -8.233 44.828 72.413 1.00 56.72 88 LYS A C 1
ATOM 695 O O . LYS A 1 88 ? -8.362 45.122 73.598 1.00 56.72 88 LYS A O 1
ATOM 700 N N . LYS A 1 89 ? -7.029 44.770 71.827 1.00 59.09 89 LYS A N 1
ATOM 701 C CA . LYS A 1 89 ? -5.761 45.124 72.510 1.00 59.09 89 LYS A CA 1
ATOM 702 C C . LYS A 1 89 ? -4.884 46.164 71.790 1.00 59.09 89 LYS A C 1
ATOM 704 O O . LYS A 1 89 ? -3.719 46.299 72.136 1.00 59.09 89 LYS A O 1
ATOM 709 N N . SER A 1 90 ? -5.430 46.930 70.840 1.00 59.59 90 SER A N 1
ATOM 710 C CA . SER A 1 90 ? -4.703 48.040 70.185 1.00 59.59 90 SER A CA 1
ATOM 711 C C . SER A 1 90 ? -5.416 49.399 70.290 1.00 59.59 90 SER A C 1
ATOM 713 O O . SER A 1 90 ? -5.186 50.287 69.473 1.00 59.59 90 SER A O 1
ATOM 715 N N . GLY A 1 91 ? -6.287 49.585 71.283 1.00 57.84 91 GLY A N 1
ATOM 716 C CA . GLY A 1 91 ? -7.041 50.830 71.438 1.00 57.84 91 GLY A CA 1
ATOM 717 C C . GLY A 1 91 ? -7.501 51.089 72.866 1.00 57.84 91 GLY A C 1
ATOM 718 O O . GLY A 1 91 ? -8.702 51.218 73.084 1.00 57.84 91 GLY A O 1
ATOM 719 N N . ALA A 1 92 ? -6.569 51.081 73.821 1.00 47.78 92 ALA A N 1
ATOM 720 C CA . ALA A 1 92 ? -6.634 51.783 75.109 1.00 47.78 92 ALA A CA 1
ATOM 721 C C . ALA A 1 92 ? -5.276 51.667 75.810 1.00 47.78 92 ALA A C 1
ATOM 723 O O . ALA A 1 92 ? -4.780 50.520 75.903 1.00 47.78 92 ALA A O 1
#

Mean predicted aligned error: 15.3 Å

Radius of gyration: 37.67 Å; Cα contacts (8 Å, |Δi|>4): 5; chains: 1; bounding box: 53×65×93 Å

pLDDT: mean 79.48, std 17.31, range [44.88, 96.81]

Sequence (92 aa):
MGTTEIIFIFVIYLLLFGAKGIPSLAKSMGDGIRHFRSATDDIQREIMKGTNDLKSDFKKATDLRSQPKDKRTVPDDVQRAKNKTEEKKSGA

Foldseek 3Di:
DDPVVVVVVVVVVCVVQNPCNVVVCCVVVVVVVVVVVVVVVVVVVVVVVVVVVVVVVVVVVVVVVPDDDDPDDDPPPPPPPPPPPPPPPPDD